Protein AF-A0A7W7AM39-F1 (afdb_monomer_lite)

Radius of gyration: 18.97 Å; chains: 1; bounding box: 44×30×72 Å

pLDDT: mean 85.69, std 13.54, range [41.66, 97.38]

Organism: NCBI:txid237611

Structure (mmCIF, N/CA/C/O backbone):
data_AF-A0A7W7AM39-F1
#
_entry.id   AF-A0A7W7AM39-F1
#
loop_
_atom_site.group_PDB
_atom_site.id
_atom_site.type_symbol
_atom_site.label_atom_id
_atom_site.label_alt_id
_atom_site.label_comp_id
_atom_site.label_asym_id
_atom_site.label_entity_id
_atom_site.label_seq_id
_atom_site.pdbx_PDB_ins_code
_atom_site.Cartn_x
_atom_site.Cartn_y
_atom_site.Cartn_z
_atom_site.occupancy
_atom_site.B_iso_or_equiv
_atom_site.auth_seq_id
_atom_site.auth_comp_id
_atom_site.auth_asym_id
_atom_site.auth_atom_id
_atom_site.pdbx_PDB_model_num
ATOM 1 N N . MET A 1 1 ? 5.915 -13.722 -44.305 1.00 41.66 1 MET A N 1
ATOM 2 C CA . MET A 1 1 ? 5.396 -12.509 -43.639 1.00 41.66 1 MET A CA 1
ATOM 3 C C . MET A 1 1 ? 5.466 -12.773 -42.142 1.00 41.66 1 MET A C 1
ATOM 5 O O . MET A 1 1 ? 4.674 -13.546 -41.633 1.00 41.66 1 MET A O 1
ATOM 9 N N . THR A 1 2 ? 6.659 -12.609 -41.568 1.00 49.22 2 THR A N 1
ATOM 10 C CA . THR A 1 2 ? 7.088 -11.441 -40.765 1.00 49.22 2 THR A CA 1
ATOM 11 C C . THR A 1 2 ? 6.312 -11.336 -39.456 1.00 49.22 2 THR A C 1
ATOM 13 O O . THR A 1 2 ? 5.157 -10.928 -39.446 1.00 49.22 2 THR A O 1
ATOM 16 N N . HIS A 1 3 ? 6.996 -11.724 -38.375 1.00 49.91 3 HIS A N 1
ATOM 17 C CA . HIS A 1 3 ? 6.634 -11.561 -36.967 1.00 49.91 3 HIS A CA 1
ATOM 18 C C . HIS A 1 3 ? 6.157 -10.127 -36.669 1.00 49.91 3 HIS A C 1
ATOM 20 O O . HIS A 1 3 ? 6.935 -9.276 -36.245 1.00 49.91 3 HIS A O 1
ATOM 26 N N . GLY A 1 4 ? 4.869 -9.849 -36.865 1.00 53.19 4 GLY A N 1
ATOM 27 C CA . GLY A 1 4 ? 4.204 -8.661 -36.328 1.00 53.19 4 GLY A CA 1
ATOM 28 C C . GLY A 1 4 ? 3.957 -8.849 -34.833 1.00 53.19 4 GLY A C 1
ATOM 29 O O . GLY A 1 4 ? 2.820 -9.016 -34.415 1.00 53.19 4 GLY A O 1
ATOM 30 N N . SER A 1 5 ? 5.024 -8.930 -34.037 1.00 52.94 5 SER A N 1
ATOM 31 C CA . SER A 1 5 ? 4.945 -9.270 -32.614 1.00 52.94 5 SER A CA 1
ATOM 32 C C . SER A 1 5 ? 5.122 -8.021 -31.755 1.00 52.94 5 SER A C 1
ATOM 34 O O . SER A 1 5 ? 6.189 -7.413 -31.767 1.00 52.94 5 SER A O 1
ATOM 36 N N . ILE A 1 6 ? 4.071 -7.663 -31.008 1.00 54.50 6 ILE A N 1
ATOM 37 C CA . ILE A 1 6 ? 4.020 -6.679 -29.905 1.00 54.50 6 ILE A CA 1
ATOM 38 C C . ILE A 1 6 ? 4.267 -5.211 -30.304 1.00 54.50 6 ILE A C 1
ATOM 40 O O . ILE A 1 6 ? 3.467 -4.349 -29.943 1.00 54.50 6 ILE A O 1
ATOM 44 N N . THR A 1 7 ? 5.283 -4.891 -31.105 1.00 54.19 7 THR A N 1
ATOM 45 C CA . THR A 1 7 ? 5.563 -3.510 -31.543 1.00 54.19 7 THR A CA 1
ATOM 46 C C . THR A 1 7 ? 4.427 -2.909 -32.362 1.00 54.19 7 THR A C 1
ATOM 48 O O . THR A 1 7 ? 4.175 -1.717 -32.253 1.00 54.19 7 THR A O 1
ATOM 51 N N . HIS A 1 8 ? 3.681 -3.719 -33.115 1.00 56.28 8 HIS A N 1
ATOM 52 C CA . HIS A 1 8 ? 2.536 -3.234 -33.890 1.00 56.28 8 HIS A CA 1
ATOM 53 C C . HIS A 1 8 ? 1.285 -2.946 -33.041 1.00 56.28 8 HIS A C 1
ATOM 55 O O . HIS A 1 8 ? 0.463 -2.136 -33.456 1.00 56.28 8 HIS A O 1
ATOM 61 N N . HIS A 1 9 ? 1.147 -3.574 -31.864 1.00 62.22 9 HIS A N 1
ATOM 62 C CA . HIS A 1 9 ? -0.001 -3.382 -30.966 1.00 62.22 9 HIS A CA 1
ATOM 63 C C . HIS A 1 9 ? 0.172 -2.161 -30.053 1.00 62.22 9 HIS A C 1
ATOM 65 O O . HIS A 1 9 ? -0.803 -1.494 -29.724 1.00 62.22 9 HIS A O 1
ATOM 71 N N . PHE A 1 10 ? 1.418 -1.856 -29.675 1.00 63.81 10 PHE A N 1
ATOM 72 C CA . PHE A 1 10 ? 1.750 -0.703 -28.833 1.00 63.81 10 PHE A CA 1
ATOM 73 C C . PHE A 1 10 ? 2.353 0.464 -29.626 1.00 63.81 10 PHE A C 1
ATOM 75 O O . PHE A 1 10 ? 2.459 1.571 -29.110 1.00 63.81 10 PHE A O 1
ATOM 82 N N . GLY A 1 11 ? 2.760 0.267 -30.880 1.00 72.44 11 GLY A N 1
ATOM 83 C CA . GLY A 1 11 ? 3.411 1.275 -31.723 1.00 72.44 11 GLY A CA 1
ATOM 84 C C . GLY A 1 11 ? 4.860 1.590 -31.319 1.00 72.44 11 GLY A C 1
ATOM 85 O O . GLY A 1 11 ? 5.713 1.724 -32.191 1.00 72.44 11 GLY A O 1
ATOM 86 N N . THR A 1 12 ? 5.169 1.677 -30.016 1.00 80.56 12 THR A N 1
ATOM 87 C CA . THR A 1 12 ? 6.512 1.958 -29.468 1.00 80.56 12 THR A CA 1
ATOM 88 C C . THR A 1 12 ? 6.756 1.254 -28.121 1.00 80.56 12 THR A C 1
ATOM 90 O O . THR A 1 12 ? 5.814 0.885 -27.419 1.00 80.56 12 THR A O 1
ATOM 93 N N . ALA A 1 13 ? 8.026 1.111 -27.716 1.00 81.62 13 ALA A N 1
ATOM 94 C CA . ALA A 1 13 ? 8.398 0.607 -26.385 1.00 81.62 13 ALA A CA 1
ATOM 95 C C . ALA A 1 13 ? 7.917 1.525 -25.242 1.00 81.62 13 ALA A C 1
ATOM 97 O O . ALA A 1 13 ? 7.554 1.039 -24.174 1.00 81.62 13 ALA A O 1
ATOM 98 N N . ALA A 1 14 ? 7.854 2.838 -25.485 1.00 78.31 14 ALA A N 1
ATOM 99 C CA . ALA A 1 14 ? 7.352 3.813 -24.519 1.00 78.31 14 ALA A CA 1
ATOM 100 C C . ALA A 1 14 ? 5.857 3.608 -24.223 1.00 78.31 14 ALA A C 1
ATOM 102 O O . ALA A 1 14 ? 5.440 3.658 -23.070 1.00 78.31 14 ALA A O 1
ATOM 103 N N . ASN A 1 15 ? 5.061 3.303 -25.249 1.00 80.62 15 ASN A N 1
ATOM 104 C CA . ASN A 1 15 ? 3.635 3.022 -25.086 1.00 80.62 15 ASN A CA 1
ATOM 105 C C . ASN A 1 15 ? 3.389 1.708 -24.334 1.00 80.62 15 ASN A C 1
ATOM 107 O O . ASN A 1 15 ? 2.473 1.632 -23.520 1.00 80.62 15 ASN A O 1
ATOM 111 N N . LEU A 1 16 ? 4.222 0.687 -24.565 1.00 82.56 16 LEU A N 1
ATOM 112 C CA . LEU A 1 16 ? 4.176 -0.546 -23.779 1.00 82.56 16 LEU A CA 1
ATOM 113 C C . LEU A 1 16 ? 4.504 -0.269 -22.305 1.00 82.56 16 LEU A C 1
ATOM 115 O O . LEU A 1 16 ? 3.781 -0.720 -21.424 1.00 82.56 16 LEU A O 1
ATOM 119 N N . GLN A 1 17 ? 5.561 0.501 -22.033 1.00 82.06 17 GLN A N 1
ATOM 120 C CA . GLN A 1 17 ? 5.940 0.873 -20.670 1.00 82.06 17 GLN A CA 1
ATOM 121 C C . GLN A 1 17 ? 4.831 1.664 -19.961 1.00 82.06 17 GLN A C 1
ATOM 123 O O . GLN A 1 17 ? 4.566 1.407 -18.789 1.00 82.06 17 GLN A O 1
ATOM 128 N N . ALA A 1 18 ? 4.169 2.587 -20.663 1.00 84.38 18 ALA A N 1
ATOM 129 C CA . ALA A 1 18 ? 3.029 3.328 -20.131 1.00 84.38 18 ALA A CA 1
ATOM 130 C C . ALA A 1 18 ? 1.857 2.394 -19.791 1.00 84.38 18 ALA A C 1
ATOM 132 O O . ALA A 1 18 ? 1.360 2.434 -18.672 1.00 84.38 18 ALA A O 1
ATOM 133 N N . ALA A 1 19 ? 1.487 1.488 -20.700 1.00 85.69 19 ALA A N 1
ATOM 134 C CA . ALA A 1 19 ? 0.401 0.537 -20.467 1.00 85.69 19 ALA A CA 1
ATOM 135 C C . ALA A 1 19 ? 0.687 -0.414 -19.290 1.00 85.69 19 ALA A C 1
ATOM 137 O O . ALA A 1 19 ? -0.199 -0.691 -18.485 1.00 85.69 19 ALA A O 1
ATOM 138 N N . VAL A 1 20 ? 1.928 -0.897 -19.161 1.00 84.88 20 VAL A N 1
ATOM 139 C CA . VAL A 1 20 ? 2.343 -1.724 -18.016 1.00 84.88 20 VAL A CA 1
ATOM 140 C C . VAL A 1 20 ? 2.283 -0.921 -16.716 1.00 84.88 20 VAL A C 1
ATOM 142 O O . VAL A 1 20 ? 1.793 -1.434 -15.711 1.00 84.88 20 VAL A O 1
ATOM 145 N N . ALA A 1 21 ? 2.743 0.333 -16.731 1.00 86.69 21 ALA A N 1
ATOM 146 C CA . ALA A 1 21 ? 2.669 1.197 -15.561 1.00 86.69 21 ALA A CA 1
ATOM 147 C C . ALA A 1 21 ? 1.226 1.453 -15.130 1.00 86.69 21 ALA A C 1
ATOM 149 O O . ALA A 1 21 ? 0.923 1.291 -13.950 1.00 86.69 21 ALA A O 1
ATOM 150 N N . ASP A 1 22 ? 0.339 1.758 -16.075 1.00 88.50 22 ASP A N 1
ATOM 151 C CA . ASP A 1 22 ? -1.081 1.966 -15.800 1.00 88.50 22 ASP A CA 1
ATOM 152 C C . ASP A 1 22 ? -1.713 0.728 -15.158 1.00 88.50 22 ASP A C 1
ATOM 154 O O . ASP A 1 22 ? -2.363 0.845 -14.124 1.00 88.50 22 ASP A O 1
ATOM 158 N N . VAL A 1 23 ? -1.476 -0.471 -15.702 1.00 88.19 23 VAL A N 1
ATOM 159 C CA . VAL A 1 23 ? -2.035 -1.716 -15.147 1.00 88.19 23 VAL A CA 1
ATOM 160 C C . VAL A 1 23 ? -1.565 -1.965 -13.712 1.00 88.19 23 VAL A C 1
ATOM 162 O O . VAL A 1 23 ? -2.381 -2.304 -12.856 1.00 88.19 23 VAL A O 1
ATOM 165 N N . LEU A 1 24 ? -0.273 -1.792 -13.425 1.00 86.69 24 LEU A N 1
ATOM 166 C CA . LEU A 1 24 ? 0.267 -2.027 -12.082 1.00 86.69 24 LEU A CA 1
ATOM 167 C C . LEU A 1 24 ? -0.194 -0.959 -11.079 1.00 86.69 24 LEU A C 1
ATOM 169 O O . LEU A 1 24 ? -0.501 -1.281 -9.932 1.00 86.69 24 LEU A O 1
ATOM 173 N N . ILE A 1 25 ? -0.303 0.298 -11.516 1.00 88.50 25 ILE A N 1
ATOM 174 C CA . ILE A 1 25 ? -0.863 1.396 -10.718 1.00 88.50 25 ILE A CA 1
ATOM 175 C C . ILE A 1 25 ? -2.338 1.131 -10.394 1.00 88.50 25 ILE A C 1
ATOM 177 O O . ILE A 1 25 ? -2.748 1.310 -9.248 1.00 88.50 25 ILE A O 1
ATOM 181 N N . GLU A 1 26 ? -3.132 0.672 -11.363 1.00 90.75 26 GLU A N 1
ATOM 182 C CA . GLU A 1 26 ? -4.536 0.323 -11.131 1.00 90.75 26 GLU A CA 1
ATOM 183 C C . GLU A 1 26 ? -4.688 -0.836 -10.147 1.00 90.75 26 GLU A C 1
ATOM 185 O O . GLU A 1 26 ? -5.529 -0.763 -9.253 1.00 90.75 26 GLU A O 1
ATOM 190 N N . GLN A 1 27 ? -3.856 -1.876 -10.252 1.00 89.44 27 GLN A N 1
ATOM 191 C CA . GLN A 1 27 ? -3.867 -2.987 -9.295 1.00 89.44 27 GLN A CA 1
ATOM 192 C C . GLN A 1 27 ? -3.545 -2.513 -7.873 1.00 89.44 27 GLN A C 1
ATOM 194 O O . GLN A 1 27 ? -4.252 -2.878 -6.932 1.00 89.44 27 GLN A O 1
ATOM 199 N N . LEU A 1 28 ? -2.542 -1.641 -7.722 1.00 91.38 28 LEU A N 1
ATOM 200 C CA . LEU A 1 28 ? -2.213 -1.029 -6.436 1.00 91.38 28 LEU A CA 1
ATOM 201 C C . LEU A 1 28 ? -3.400 -0.250 -5.858 1.00 91.38 28 LEU A C 1
ATOM 203 O O . LEU A 1 28 ? -3.800 -0.474 -4.716 1.00 91.38 28 LEU A O 1
ATOM 207 N N . LEU A 1 29 ? -3.975 0.661 -6.647 1.00 92.94 29 LEU A N 1
ATOM 208 C CA . LEU A 1 29 ? -5.088 1.504 -6.211 1.00 92.94 29 LEU A CA 1
ATOM 209 C C . LEU A 1 29 ? -6.328 0.674 -5.865 1.00 92.94 29 LEU A C 1
ATOM 211 O O . LEU A 1 29 ? -7.000 0.973 -4.879 1.00 92.94 29 LEU A O 1
ATOM 215 N N . ALA A 1 30 ? -6.613 -0.378 -6.634 1.00 92.81 30 ALA A N 1
ATOM 216 C CA . ALA A 1 30 ? -7.708 -1.301 -6.364 1.00 92.81 30 ALA A CA 1
ATOM 217 C C . ALA A 1 30 ? -7.499 -2.067 -5.049 1.00 92.81 30 ALA A C 1
ATOM 219 O O . ALA A 1 30 ? -8.428 -2.150 -4.245 1.00 92.81 30 ALA A O 1
ATOM 220 N N . GLY A 1 31 ? -6.283 -2.562 -4.797 1.00 93.19 31 GLY A N 1
ATOM 221 C CA . GLY A 1 31 ? -5.932 -3.236 -3.547 1.00 93.19 31 GLY A CA 1
ATOM 222 C C . GLY A 1 31 ? -6.100 -2.324 -2.332 1.00 93.19 31 GLY A C 1
ATOM 223 O O . GLY A 1 31 ? -6.819 -2.661 -1.391 1.00 93.19 31 GLY A O 1
ATOM 224 N N . VAL A 1 32 ? -5.533 -1.114 -2.390 1.00 94.38 32 VAL A N 1
ATOM 225 C CA . VAL A 1 32 ? -5.667 -0.116 -1.315 1.00 94.38 32 VAL A CA 1
ATOM 226 C C . VAL A 1 32 ? -7.132 0.275 -1.104 1.00 94.38 32 VAL A C 1
ATOM 228 O O . VAL A 1 32 ? -7.581 0.338 0.040 1.00 94.38 32 VAL A O 1
ATOM 231 N N . ARG A 1 33 ? -7.903 0.485 -2.183 1.00 94.62 33 ARG A N 1
ATOM 232 C CA . ARG A 1 33 ? -9.343 0.783 -2.102 1.00 94.62 33 ARG A CA 1
ATOM 233 C C . ARG A 1 33 ? -10.106 -0.329 -1.394 1.00 94.62 33 ARG A C 1
ATOM 235 O O . ARG A 1 33 ? -10.878 -0.047 -0.483 1.00 94.62 33 ARG A O 1
ATOM 242 N N . SER A 1 34 ? -9.883 -1.571 -1.817 1.00 93.06 34 SER A N 1
ATOM 243 C CA . SER A 1 34 ? -10.557 -2.745 -1.267 1.00 93.06 34 SER A CA 1
ATOM 244 C C . SER A 1 34 ? -10.240 -2.918 0.215 1.00 93.06 34 SER A C 1
ATOM 246 O O . SER A 1 34 ? -11.154 -3.082 1.018 1.00 93.06 34 SER A O 1
ATOM 248 N N . GLY A 1 35 ? -8.963 -2.836 0.595 1.00 94.06 35 GLY A N 1
ATOM 249 C CA . GLY A 1 35 ? -8.544 -2.964 1.989 1.00 94.06 35 GLY A CA 1
ATOM 250 C C . GLY A 1 35 ? -9.101 -1.845 2.869 1.00 94.06 35 GLY A C 1
ATOM 251 O O . GLY A 1 35 ? -9.717 -2.113 3.898 1.00 94.06 35 GLY A O 1
ATOM 252 N N . ALA A 1 36 ? -8.926 -0.582 2.470 1.00 93.38 36 ALA A N 1
ATOM 253 C CA . ALA A 1 36 ? -9.390 0.551 3.269 1.00 93.38 36 ALA A CA 1
ATOM 254 C C . ALA A 1 36 ? -10.927 0.613 3.361 1.00 93.38 36 ALA A C 1
ATOM 256 O O . ALA A 1 36 ? -11.455 0.946 4.422 1.00 93.38 36 ALA A O 1
ATOM 257 N N . GLY A 1 37 ? -11.647 0.231 2.300 1.00 92.38 37 GLY A N 1
ATOM 258 C CA . GLY A 1 37 ? -13.102 0.052 2.331 1.00 92.38 37 GLY A CA 1
ATOM 259 C C . GLY A 1 37 ? -13.531 -1.077 3.273 1.00 92.38 37 GLY A C 1
ATOM 260 O O . GLY A 1 37 ? -14.368 -0.876 4.146 1.00 92.38 37 GLY A O 1
ATOM 261 N N . ALA A 1 38 ? -12.888 -2.244 3.202 1.00 92.25 38 ALA A N 1
ATOM 262 C CA . ALA A 1 38 ? -13.163 -3.348 4.123 1.00 92.25 38 ALA A CA 1
ATOM 263 C C . ALA A 1 38 ? -12.893 -2.970 5.594 1.00 92.25 38 ALA A C 1
ATOM 265 O O . ALA A 1 38 ? -13.671 -3.329 6.483 1.00 92.25 38 ALA A O 1
ATOM 266 N N . LEU A 1 39 ? -11.828 -2.206 5.868 1.00 92.38 39 LEU A N 1
ATOM 267 C CA . LEU A 1 39 ? -11.567 -1.686 7.211 1.00 92.38 39 LEU A CA 1
ATOM 268 C C . LEU A 1 39 ? -12.653 -0.678 7.626 1.00 92.38 39 LEU A C 1
ATOM 270 O O . LEU A 1 39 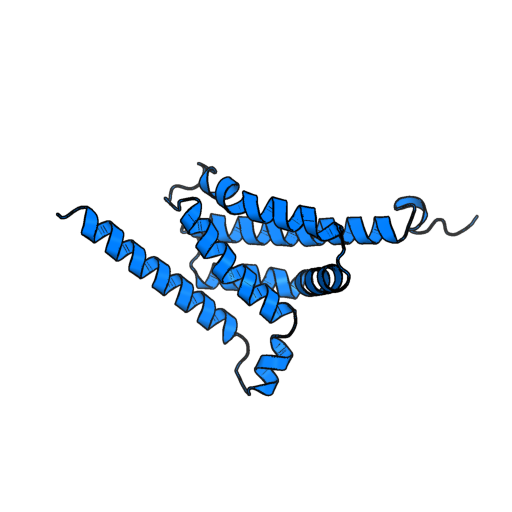? -13.142 -0.745 8.754 1.00 92.38 39 LEU A O 1
ATOM 274 N N . LYS A 1 40 ? -13.076 0.220 6.717 1.00 89.88 40 LYS A N 1
ATOM 275 C CA . LYS A 1 40 ? -14.194 1.162 6.935 1.00 89.88 40 LYS A CA 1
ATOM 276 C C . LYS A 1 40 ? -15.472 0.427 7.307 1.00 89.88 40 LYS A C 1
ATOM 278 O O . LYS A 1 40 ? -16.128 0.819 8.267 1.00 89.88 40 LYS A O 1
ATOM 283 N N . ALA A 1 41 ? -15.791 -0.648 6.595 1.00 89.25 41 ALA A N 1
ATOM 284 C CA . ALA A 1 41 ? -16.951 -1.494 6.842 1.00 89.25 41 ALA A CA 1
ATOM 285 C C . ALA A 1 41 ? -16.846 -2.329 8.133 1.00 89.25 41 ALA A C 1
ATOM 287 O O . ALA A 1 41 ? -17.834 -2.931 8.549 1.00 89.25 41 ALA A O 1
ATOM 288 N N . GLY A 1 42 ? -15.667 -2.386 8.764 1.00 89.25 42 GLY A N 1
ATOM 289 C CA . GLY A 1 42 ? -15.408 -3.224 9.934 1.00 89.25 42 GLY A CA 1
ATOM 290 C C . GLY A 1 42 ? -15.357 -4.722 9.620 1.00 89.25 42 GLY A C 1
ATOM 291 O O . GLY A 1 42 ? -15.501 -5.533 10.531 1.00 89.25 42 GLY A O 1
ATOM 292 N N . THR A 1 43 ? -15.179 -5.103 8.350 1.00 91.62 43 THR A N 1
ATOM 293 C CA . THR A 1 43 ? -15.111 -6.511 7.922 1.00 91.62 43 THR A CA 1
ATOM 294 C C . THR A 1 43 ? -13.716 -7.112 8.064 1.00 91.62 43 THR A C 1
ATOM 296 O O . THR A 1 43 ? -13.578 -8.332 8.064 1.00 91.62 43 THR A O 1
ATOM 299 N N . ILE A 1 44 ? -12.689 -6.267 8.173 1.00 93.81 44 ILE A N 1
ATOM 300 C CA . ILE A 1 44 ? -11.308 -6.659 8.467 1.00 93.81 44 ILE A CA 1
ATOM 301 C C . ILE A 1 44 ? -10.747 -5.788 9.595 1.00 93.81 44 ILE A C 1
ATOM 303 O O . ILE A 1 44 ? -11.299 -4.727 9.896 1.00 93.81 44 ILE A O 1
ATOM 307 N N . ASP A 1 45 ? -9.652 -6.232 10.205 1.00 94.12 45 ASP A N 1
ATOM 308 C CA . ASP A 1 45 ? -8.892 -5.466 11.190 1.00 94.12 45 ASP A CA 1
ATOM 309 C C . ASP A 1 45 ? -7.667 -4.770 10.563 1.00 94.12 45 ASP A C 1
ATOM 311 O O . ASP A 1 45 ? -7.406 -4.850 9.358 1.00 94.12 45 ASP A O 1
ATOM 315 N N . GLU A 1 46 ? -6.920 -4.029 11.382 1.00 94.81 46 GLU A N 1
ATOM 316 C CA . GLU A 1 46 ? -5.745 -3.275 10.944 1.00 94.81 46 GLU A CA 1
ATOM 317 C C . GLU A 1 46 ? -4.614 -4.187 10.456 1.00 94.81 46 GLU A C 1
ATOM 319 O O . GLU A 1 46 ? -3.877 -3.806 9.548 1.00 94.81 46 GLU A O 1
ATOM 324 N N . ALA A 1 47 ? -4.468 -5.380 11.040 1.00 96.12 47 ALA A N 1
ATOM 325 C CA . ALA A 1 47 ? -3.454 -6.343 10.622 1.00 96.12 47 ALA A CA 1
ATOM 326 C C . ALA A 1 47 ? -3.754 -6.868 9.214 1.00 96.12 47 ALA A C 1
ATOM 328 O O . ALA A 1 47 ? -2.886 -6.808 8.346 1.00 96.12 47 ALA A O 1
ATOM 329 N N . ALA A 1 48 ? -5.002 -7.262 8.961 1.00 96.62 48 ALA A N 1
ATOM 330 C CA . ALA A 1 48 ? -5.453 -7.711 7.652 1.00 96.62 48 ALA A CA 1
ATOM 331 C C . ALA A 1 48 ? -5.363 -6.610 6.581 1.00 96.62 48 ALA A C 1
ATOM 333 O O . ALA A 1 48 ? -5.012 -6.905 5.439 1.00 96.62 48 ALA A O 1
ATOM 334 N N . LEU A 1 49 ? -5.625 -5.339 6.927 1.00 96.50 49 LEU A N 1
ATOM 335 C CA . LEU A 1 49 ? -5.383 -4.221 6.003 1.00 96.50 49 LEU A CA 1
ATOM 336 C C . LEU A 1 49 ? -3.901 -4.135 5.615 1.00 96.50 49 LEU A C 1
ATOM 338 O O . LEU A 1 49 ? -3.577 -3.965 4.438 1.00 96.50 49 LEU A O 1
ATOM 342 N N . VAL A 1 50 ? -3.008 -4.205 6.605 1.00 97.38 50 VAL A N 1
ATOM 343 C CA . VAL A 1 50 ? -1.564 -4.110 6.375 1.00 97.38 50 VAL A CA 1
ATOM 344 C C . VAL A 1 50 ? -1.080 -5.262 5.512 1.00 97.38 50 VAL A C 1
ATOM 346 O O . VAL A 1 50 ? -0.364 -5.009 4.548 1.00 97.38 50 VAL A O 1
ATOM 349 N N . ASP A 1 51 ? -1.491 -6.492 5.811 1.00 96.50 51 ASP A N 1
ATOM 350 C CA . ASP A 1 51 ? -1.108 -7.652 5.010 1.00 96.50 51 ASP A CA 1
ATOM 351 C C . ASP A 1 51 ? -1.576 -7.510 3.563 1.00 96.50 51 ASP A C 1
ATOM 353 O O . ASP A 1 51 ? -0.746 -7.587 2.663 1.00 96.50 51 ASP A O 1
ATOM 357 N N . LEU A 1 52 ? -2.844 -7.150 3.335 1.00 96.12 52 LEU A N 1
ATOM 358 C CA . LEU A 1 52 ? -3.385 -6.964 1.986 1.00 96.12 52 LEU A CA 1
ATOM 359 C C . LEU A 1 52 ? -2.582 -5.936 1.180 1.00 96.12 52 LEU A C 1
ATOM 361 O O . LEU A 1 52 ? -2.227 -6.183 0.030 1.00 96.12 52 LEU A O 1
ATOM 365 N N . VAL A 1 53 ? -2.283 -4.772 1.763 1.00 96.06 53 VAL A N 1
ATOM 366 C CA . VAL A 1 53 ? -1.534 -3.730 1.046 1.00 96.06 53 VAL A CA 1
ATOM 367 C C . VAL A 1 53 ? -0.083 -4.153 0.813 1.00 96.06 53 VAL A C 1
ATOM 369 O O . VAL A 1 53 ? 0.441 -3.911 -0.272 1.00 96.06 53 VAL A O 1
ATOM 372 N N . PHE A 1 54 ? 0.575 -4.786 1.787 1.00 96.06 54 PHE A N 1
ATOM 373 C CA . PHE A 1 54 ? 1.945 -5.272 1.606 1.00 96.06 54 PHE A CA 1
ATOM 374 C C . PHE A 1 54 ? 2.023 -6.376 0.546 1.00 96.06 54 PHE A C 1
ATOM 376 O O . PHE A 1 54 ? 2.906 -6.314 -0.307 1.00 96.06 54 PHE A O 1
ATOM 383 N N . ASP A 1 55 ? 1.080 -7.317 0.542 1.00 94.69 55 ASP A N 1
ATOM 384 C CA . ASP A 1 55 ? 1.003 -8.390 -0.452 1.00 94.69 55 ASP A CA 1
ATOM 385 C C . ASP A 1 55 ? 0.821 -7.813 -1.859 1.00 94.69 55 ASP A C 1
ATOM 387 O O . ASP A 1 55 ? 1.534 -8.199 -2.780 1.00 94.69 55 ASP A O 1
ATOM 391 N N . VAL A 1 56 ? -0.020 -6.785 -2.029 1.00 94.38 56 VAL A N 1
ATOM 392 C CA . VAL A 1 56 ? -0.150 -6.078 -3.315 1.00 94.38 56 VAL A CA 1
ATOM 393 C C . VAL A 1 56 ? 1.196 -5.517 -3.787 1.00 94.38 56 VAL A C 1
ATOM 395 O O . VAL A 1 56 ? 1.528 -5.627 -4.968 1.00 94.38 56 VAL A O 1
ATOM 398 N N . PHE A 1 57 ? 2.001 -4.934 -2.898 1.00 94.19 57 PHE A N 1
ATOM 399 C CA . PHE A 1 57 ? 3.326 -4.426 -3.263 1.00 94.19 57 PHE A CA 1
ATOM 400 C C . PHE A 1 57 ? 4.319 -5.545 -3.605 1.00 94.19 57 PHE A C 1
ATOM 402 O O . PHE A 1 57 ? 5.108 -5.385 -4.543 1.00 94.19 57 PHE A O 1
ATOM 409 N N . GLU A 1 58 ? 4.285 -6.651 -2.864 1.00 91.38 58 GLU A N 1
ATOM 410 C CA . GLU A 1 58 ? 5.184 -7.795 -3.038 1.00 91.38 58 GLU A CA 1
ATOM 411 C C . GLU A 1 58 ? 4.859 -8.599 -4.308 1.00 91.38 58 GLU A C 1
ATOM 413 O O . GLU A 1 58 ? 5.761 -8.902 -5.089 1.00 91.38 58 GLU A O 1
ATOM 418 N N . GLU A 1 59 ? 3.583 -8.887 -4.564 1.00 90.81 59 GLU A N 1
ATOM 419 C CA . GLU A 1 59 ? 3.133 -9.728 -5.679 1.00 90.81 59 GLU A CA 1
ATOM 420 C C . GLU A 1 59 ? 3.194 -9.009 -7.031 1.00 90.81 59 GLU A C 1
ATOM 422 O O . GLU A 1 59 ? 3.557 -9.604 -8.048 1.00 90.81 59 GLU A O 1
ATOM 427 N N . THR A 1 60 ? 2.850 -7.719 -7.067 1.00 88.44 60 THR A N 1
ATOM 428 C CA . THR A 1 60 ? 2.782 -6.964 -8.333 1.00 88.44 60 THR A CA 1
ATOM 429 C C . THR A 1 60 ? 4.131 -6.385 -8.760 1.00 88.44 60 THR A C 1
ATOM 431 O O . THR A 1 60 ? 4.318 -6.021 -9.922 1.00 88.44 60 THR A O 1
ATOM 434 N N . GLY A 1 61 ? 5.073 -6.225 -7.822 1.00 87.94 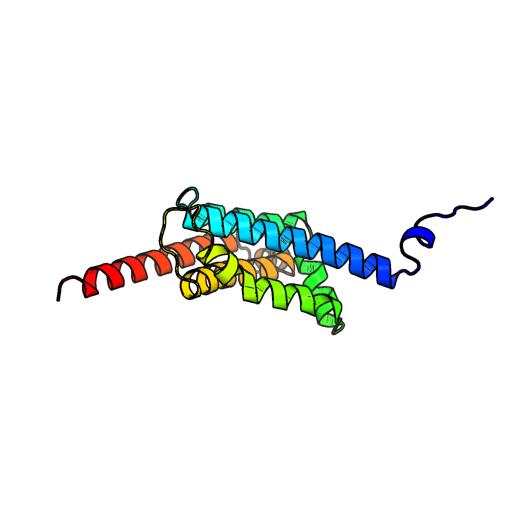61 GLY A N 1
ATOM 435 C CA . GLY A 1 61 ? 6.324 -5.500 -8.050 1.00 87.94 61 GLY A CA 1
ATOM 436 C C . GLY A 1 61 ? 6.135 -4.001 -8.335 1.00 87.94 61 GLY A C 1
ATOM 437 O O . GLY A 1 61 ? 7.094 -3.327 -8.732 1.00 87.94 61 GLY A O 1
ATOM 438 N N . VAL A 1 62 ? 4.927 -3.455 -8.123 1.00 90.88 62 VAL A N 1
ATOM 439 C CA . VAL A 1 62 ? 4.576 -2.057 -8.426 1.00 90.88 62 VAL A CA 1
ATOM 440 C C . VAL A 1 62 ? 5.481 -1.062 -7.704 1.00 90.88 62 VAL A C 1
ATOM 442 O O . VAL A 1 62 ? 5.839 -0.035 -8.272 1.00 90.88 62 VAL A O 1
ATOM 445 N N . GLY A 1 63 ? 5.931 -1.378 -6.489 1.00 92.62 63 GLY A N 1
ATOM 446 C CA . GLY A 1 63 ? 6.815 -0.500 -5.728 1.00 92.62 63 GLY A CA 1
ATOM 447 C C . GLY A 1 63 ? 8.168 -0.277 -6.402 1.00 92.62 63 GLY A C 1
ATOM 448 O O . GLY A 1 63 ? 8.620 0.862 -6.516 1.00 92.62 63 GLY A O 1
ATOM 449 N N . ARG A 1 64 ? 8.771 -1.334 -6.964 1.00 92.38 64 ARG A N 1
ATOM 450 C CA . ARG A 1 64 ? 10.024 -1.234 -7.735 1.00 92.38 64 ARG A CA 1
ATOM 451 C C . ARG A 1 64 ? 9.833 -0.431 -9.015 1.00 92.38 64 ARG A C 1
ATOM 453 O O . ARG A 1 64 ? 10.703 0.366 -9.363 1.00 92.38 64 ARG A O 1
ATOM 460 N N . LEU A 1 65 ? 8.692 -0.595 -9.687 1.00 91.25 65 LEU A N 1
ATOM 461 C CA . LEU A 1 65 ? 8.347 0.230 -10.841 1.00 91.25 65 LEU A CA 1
ATOM 462 C C . LEU A 1 65 ? 8.194 1.705 -10.449 1.00 91.25 65 LEU A C 1
ATOM 464 O O . LEU A 1 65 ? 8.747 2.565 -11.129 1.00 91.25 65 LEU A O 1
ATOM 468 N N . ILE A 1 66 ? 7.486 2.004 -9.356 1.00 92.25 66 ILE A N 1
ATOM 469 C CA . ILE A 1 66 ? 7.327 3.372 -8.848 1.00 92.25 66 ILE A CA 1
ATOM 470 C C . ILE A 1 66 ? 8.697 3.985 -8.557 1.00 92.25 66 ILE A C 1
ATOM 472 O O . ILE A 1 66 ? 8.987 5.079 -9.038 1.00 92.25 66 ILE A O 1
ATOM 476 N N . GLY A 1 67 ? 9.563 3.262 -7.839 1.00 92.62 67 GLY A N 1
ATOM 477 C CA . GLY A 1 67 ? 10.924 3.706 -7.542 1.00 92.62 67 GLY A CA 1
ATOM 478 C C . GLY A 1 67 ? 11.748 3.967 -8.805 1.00 92.62 67 GLY A C 1
ATOM 479 O O . GLY A 1 67 ? 12.392 5.009 -8.917 1.00 92.62 67 GLY A O 1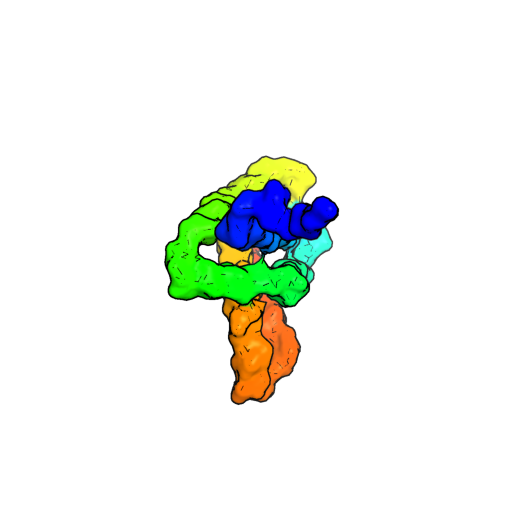
ATOM 480 N N . PHE A 1 68 ? 11.677 3.070 -9.792 1.00 91.25 68 PHE A N 1
ATOM 481 C CA . PHE A 1 68 ? 12.342 3.245 -11.083 1.00 91.25 68 PHE A CA 1
ATOM 482 C C . PHE A 1 68 ? 11.830 4.486 -11.823 1.00 91.25 68 PHE A C 1
ATOM 484 O O . PHE A 1 68 ? 12.614 5.356 -12.192 1.00 91.25 68 PHE A O 1
ATOM 491 N N . LEU A 1 69 ? 10.514 4.616 -12.007 1.00 90.62 69 LEU A N 1
ATOM 492 C CA . LEU A 1 69 ? 9.921 5.760 -12.699 1.00 90.62 69 LEU A CA 1
ATOM 493 C C . LEU A 1 69 ? 10.237 7.084 -11.987 1.00 90.62 69 LEU A C 1
ATOM 495 O O . LEU A 1 69 ? 10.479 8.088 -12.659 1.00 90.62 69 LEU A O 1
ATOM 499 N N . ALA A 1 70 ? 10.283 7.080 -10.652 1.00 91.69 70 ALA A N 1
ATOM 500 C CA . ALA A 1 70 ? 10.639 8.243 -9.847 1.00 91.69 70 ALA A CA 1
ATOM 501 C C . ALA A 1 70 ? 12.111 8.636 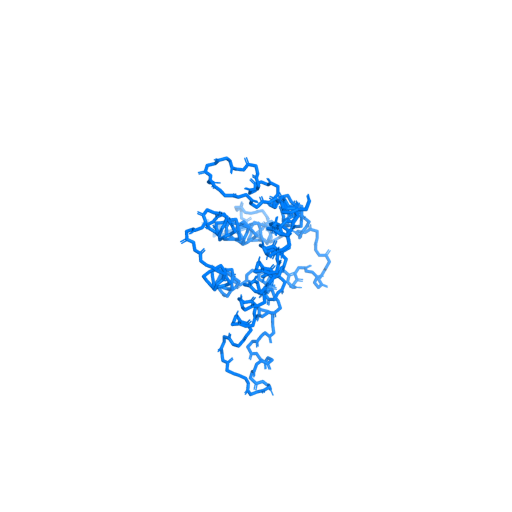-10.033 1.00 91.69 70 ALA A C 1
ATOM 503 O O . ALA A 1 70 ? 12.399 9.813 -10.240 1.00 91.69 70 ALA A O 1
ATOM 504 N N . ALA A 1 71 ? 13.031 7.664 -10.038 1.00 94.00 71 ALA A N 1
ATOM 505 C CA . ALA A 1 71 ? 14.462 7.906 -10.231 1.00 94.00 71 ALA A CA 1
ATOM 506 C C . ALA A 1 71 ? 14.783 8.583 -11.576 1.00 94.00 71 ALA A C 1
ATOM 508 O O . ALA A 1 71 ? 15.731 9.360 -11.666 1.00 94.00 71 ALA A O 1
ATOM 509 N N . PHE A 1 72 ? 13.971 8.329 -12.606 1.00 90.19 72 PHE A N 1
ATOM 510 C CA . PHE A 1 72 ? 14.105 8.943 -13.931 1.00 90.19 72 PHE A CA 1
ATOM 511 C C . PHE A 1 72 ? 13.212 10.175 -14.147 1.00 90.19 72 PHE A C 1
ATOM 513 O O . PHE A 1 72 ? 13.174 10.709 -15.254 1.00 90.19 72 PHE A O 1
ATOM 520 N N . GLY A 1 73 ? 12.476 10.629 -13.126 1.00 88.38 73 GLY A N 1
ATOM 521 C CA . GLY A 1 73 ? 11.568 11.775 -13.246 1.00 88.38 73 GLY A CA 1
ATOM 522 C C . GLY A 1 73 ? 10.457 11.566 -14.283 1.00 88.38 73 GLY A C 1
ATOM 523 O O . GLY A 1 73 ? 10.048 12.513 -14.955 1.00 88.38 73 GLY A O 1
ATOM 524 N N . SER A 1 74 ? 9.992 10.325 -14.458 1.00 88.31 74 SER A N 1
ATOM 525 C CA . SER A 1 74 ? 9.032 9.978 -15.505 1.00 88.31 74 SER A CA 1
ATOM 526 C C . SER A 1 74 ? 7.661 10.627 -15.264 1.00 88.31 74 SER A C 1
ATOM 528 O O . SER A 1 74 ? 7.100 10.495 -14.170 1.00 88.31 74 SER A O 1
ATOM 530 N N . PRO A 1 75 ? 7.043 11.259 -16.284 1.00 87.62 75 PRO A N 1
ATOM 531 C CA . PRO A 1 75 ? 5.702 11.831 -16.155 1.00 87.62 75 PRO A CA 1
ATOM 532 C C . PRO A 1 75 ? 4.612 10.767 -15.950 1.00 87.62 75 PRO A C 1
ATOM 534 O O . PRO A 1 75 ? 3.501 11.112 -15.550 1.00 87.62 75 PRO A O 1
ATOM 537 N N . LEU A 1 76 ? 4.930 9.487 -16.179 1.00 88.88 76 LEU A N 1
ATOM 538 C CA . LEU A 1 76 ? 4.011 8.356 -16.029 1.00 88.88 76 LEU A CA 1
ATOM 539 C C . LEU A 1 76 ? 3.525 8.145 -14.586 1.00 88.88 76 LEU A C 1
ATOM 541 O O . LEU A 1 76 ? 2.520 7.478 -14.387 1.00 88.88 76 LEU A O 1
ATOM 545 N N . LEU A 1 77 ? 4.189 8.722 -13.577 1.00 89.12 77 LEU A N 1
ATOM 546 C CA . LEU A 1 77 ? 3.730 8.639 -12.183 1.00 89.12 77 LEU A CA 1
ATOM 547 C C . LEU A 1 77 ? 2.625 9.635 -11.830 1.00 89.12 77 LEU A C 1
ATOM 549 O O . LEU A 1 77 ? 1.966 9.480 -10.804 1.00 89.12 77 LEU A O 1
ATOM 553 N N . ARG A 1 78 ? 2.402 10.667 -12.647 1.00 90.25 78 ARG A N 1
ATOM 554 C CA . ARG A 1 78 ? 1.417 11.707 -12.326 1.00 90.25 78 ARG A CA 1
ATOM 555 C C . ARG A 1 78 ? 0.003 11.146 -12.097 1.00 90.25 78 ARG A C 1
ATOM 557 O O . ARG A 1 78 ? -0.584 11.501 -11.074 1.00 90.25 78 ARG A O 1
ATOM 564 N N . PRO A 1 79 ? -0.520 10.232 -12.939 1.00 89.31 79 PRO A N 1
ATOM 565 C CA . PRO A 1 79 ? -1.836 9.638 -12.721 1.00 89.31 79 PRO A CA 1
ATOM 566 C C . PRO A 1 79 ? -1.947 8.860 -11.404 1.00 89.31 79 PRO A C 1
ATOM 568 O O . PRO A 1 79 ? -3.000 8.900 -10.773 1.00 89.31 79 PRO A O 1
ATOM 571 N N . LEU A 1 80 ? -0.875 8.192 -10.957 1.00 90.06 80 LEU A N 1
ATOM 572 C CA . LEU A 1 80 ? -0.855 7.502 -9.663 1.00 90.06 80 LEU A CA 1
ATOM 573 C C . LEU A 1 80 ? -1.114 8.490 -8.524 1.00 90.06 80 LEU A C 1
ATOM 575 O O . LEU A 1 80 ? -2.006 8.261 -7.713 1.00 90.06 80 LEU A O 1
ATOM 579 N N . PHE A 1 81 ? -0.365 9.594 -8.472 1.00 91.62 81 PHE A N 1
ATOM 580 C CA . PHE A 1 81 ? -0.508 10.581 -7.400 1.00 91.62 81 PHE A CA 1
ATOM 581 C C . PHE A 1 81 ? -1.873 11.273 -7.429 1.00 91.62 81 PHE A C 1
ATOM 583 O O . PHE A 1 81 ? -2.485 11.463 -6.382 1.00 91.62 81 PHE A O 1
ATOM 590 N N . GLU A 1 82 ? -2.381 11.603 -8.619 1.00 93.12 82 GLU A N 1
ATOM 591 C CA . GLU A 1 82 ? -3.711 12.199 -8.775 1.00 93.12 82 GLU A CA 1
ATOM 592 C C . GLU A 1 82 ? -4.825 11.268 -8.285 1.00 93.12 82 GLU A C 1
ATOM 594 O O . GLU A 1 82 ? -5.756 11.722 -7.618 1.00 93.12 82 GLU A O 1
ATOM 599 N N . LYS A 1 83 ? -4.734 9.968 -8.587 1.00 93.81 83 LYS A N 1
ATOM 600 C CA . LYS A 1 83 ? -5.712 8.969 -8.139 1.00 93.81 83 LYS A CA 1
ATOM 601 C C . LYS A 1 83 ? -5.581 8.676 -6.647 1.00 93.81 83 LYS A C 1
ATOM 603 O O . LYS A 1 83 ? -6.592 8.651 -5.952 1.00 93.81 83 LYS A O 1
ATOM 608 N N . LEU A 1 84 ? -4.359 8.535 -6.134 1.00 91.88 84 LEU A N 1
ATOM 609 C CA . LEU A 1 84 ? -4.110 8.309 -4.710 1.00 91.88 84 LEU A CA 1
ATOM 610 C C . LEU A 1 84 ? -4.616 9.482 -3.856 1.00 91.88 84 LEU A C 1
ATOM 612 O O . LEU A 1 84 ? -5.210 9.257 -2.809 1.00 91.88 84 LEU A O 1
ATOM 616 N N . ALA A 1 85 ? -4.461 10.724 -4.330 1.00 92.69 85 ALA A N 1
ATOM 617 C CA . ALA A 1 85 ? -4.966 11.915 -3.645 1.00 92.69 85 ALA A CA 1
ATOM 618 C C . ALA A 1 85 ? -6.504 11.980 -3.575 1.00 92.69 85 ALA A C 1
ATOM 620 O O . ALA A 1 85 ? -7.050 12.601 -2.667 1.00 92.69 85 ALA A O 1
ATOM 621 N N . ARG A 1 86 ? -7.211 11.353 -4.524 1.00 94.31 86 ARG A N 1
ATOM 622 C CA . ARG A 1 86 ? -8.685 11.282 -4.545 1.00 94.31 86 ARG A CA 1
ATOM 623 C C . ARG A 1 86 ? -9.226 10.077 -3.783 1.00 94.31 86 ARG A C 1
ATOM 625 O O . ARG A 1 86 ? -10.359 10.112 -3.315 1.00 94.31 86 ARG A O 1
ATOM 632 N N . LEU A 1 87 ? -8.409 9.040 -3.618 1.00 94.69 87 LEU A N 1
ATOM 633 C CA . LEU A 1 87 ? -8.821 7.757 -3.063 1.00 94.69 87 LEU A CA 1
ATOM 634 C C . LEU A 1 87 ? -9.525 7.844 -1.692 1.00 94.69 87 LEU A C 1
ATOM 636 O O . LEU A 1 87 ? -10.566 7.203 -1.545 1.00 94.69 87 LEU A O 1
ATOM 640 N N . PRO A 1 88 ? -9.058 8.641 -0.706 1.00 93.75 88 PRO A N 1
ATOM 641 C CA . PRO A 1 88 ? -9.752 8.772 0.576 1.00 93.75 88 PRO A CA 1
ATOM 642 C C . PRO A 1 88 ? -11.167 9.343 0.434 1.00 93.75 88 PRO A C 1
ATOM 644 O O . PRO A 1 88 ? -12.075 8.911 1.140 1.00 93.75 88 PRO A O 1
ATOM 647 N N . ARG A 1 89 ? -11.365 10.289 -0.494 1.00 92.81 89 ARG A N 1
ATOM 648 C CA . ARG A 1 89 ? -12.676 10.881 -0.785 1.00 92.81 89 ARG A CA 1
ATOM 649 C C . ARG A 1 89 ? -13.609 9.882 -1.451 1.00 92.81 89 ARG A C 1
ATOM 651 O O . ARG A 1 89 ? -14.775 9.780 -1.077 1.00 92.81 89 ARG A O 1
ATOM 658 N N . ASP A 1 90 ? -13.099 9.140 -2.427 1.00 92.44 90 ASP A N 1
ATOM 659 C CA . ASP A 1 90 ? -13.884 8.116 -3.117 1.00 92.44 90 ASP A CA 1
ATOM 660 C C . ASP A 1 90 ? -14.390 7.061 -2.121 1.00 92.44 90 ASP A C 1
ATOM 662 O O . ASP A 1 90 ? -15.541 6.645 -2.182 1.00 92.44 90 ASP A O 1
ATOM 666 N N . ILE A 1 91 ? -13.547 6.660 -1.163 1.00 91.56 91 ILE A N 1
ATOM 667 C CA . ILE A 1 91 ? -13.914 5.678 -0.136 1.00 91.56 91 ILE A CA 1
ATOM 668 C C . ILE A 1 91 ? -14.844 6.289 0.918 1.00 91.56 91 ILE A C 1
ATOM 670 O O . ILE A 1 91 ? -15.755 5.609 1.388 1.00 91.56 91 ILE A O 1
ATOM 674 N N . SER A 1 92 ? -14.650 7.551 1.322 1.00 88.81 92 SER A N 1
ATOM 675 C CA . SER A 1 92 ? -15.499 8.188 2.341 1.00 88.81 92 SER A CA 1
ATOM 676 C C . SER A 1 92 ? -16.938 8.362 1.854 1.00 88.81 92 SER A C 1
ATOM 678 O O . SER A 1 92 ? -17.867 8.070 2.608 1.00 88.81 92 SER A O 1
ATOM 680 N N . THR A 1 93 ? -17.107 8.757 0.590 1.00 86.56 93 THR A N 1
ATOM 681 C CA . THR A 1 93 ? -18.405 9.005 -0.063 1.00 86.56 93 THR A CA 1
ATOM 682 C C . THR A 1 93 ? -19.150 7.739 -0.485 1.00 86.56 93 THR A C 1
ATOM 684 O O . THR A 1 93 ? -20.329 7.820 -0.817 1.00 86.56 93 THR A O 1
ATOM 687 N N . ASP A 1 94 ? -18.508 6.570 -0.438 1.00 82.94 94 ASP A N 1
ATOM 688 C CA . ASP A 1 94 ? -19.175 5.290 -0.672 1.00 82.94 94 ASP A CA 1
ATOM 689 C C . ASP A 1 94 ? -20.129 4.955 0.495 1.00 82.94 94 ASP A C 1
ATOM 691 O O . ASP A 1 94 ? -19.705 4.562 1.592 1.00 82.94 94 ASP A O 1
ATOM 695 N N . GLU A 1 95 ? -21.429 5.164 0.255 1.00 66.44 95 GLU A N 1
ATOM 696 C CA . GLU A 1 95 ? -22.533 4.988 1.211 1.00 66.44 95 GLU A CA 1
ATOM 697 C C . GLU A 1 95 ? -22.869 3.513 1.497 1.00 66.44 95 GLU A C 1
ATOM 699 O O . GLU A 1 95 ? -23.641 3.225 2.410 1.00 66.44 95 GLU A O 1
ATOM 704 N N . GLN A 1 96 ? -22.296 2.557 0.756 1.00 62.97 96 GLN A N 1
ATOM 705 C CA . GLN A 1 96 ? -22.616 1.128 0.895 1.00 62.97 96 GLN A CA 1
ATOM 706 C C . GLN A 1 96 ? -22.136 0.514 2.230 1.00 62.97 96 GLN A C 1
ATOM 708 O O . GLN A 1 96 ? -22.481 -0.625 2.542 1.00 62.97 96 GLN A O 1
ATOM 713 N N . GLN A 1 97 ? -21.321 1.222 3.021 1.00 59.44 97 GLN A N 1
ATOM 714 C CA . GLN A 1 97 ? -20.573 0.661 4.154 1.00 59.44 97 GLN A CA 1
ATOM 715 C C . GLN A 1 97 ? -20.807 1.494 5.426 1.00 59.44 97 GLN A C 1
ATOM 717 O O . GLN A 1 97 ? -20.294 2.601 5.571 1.00 59.44 97 GLN A O 1
ATOM 722 N N . GLY A 1 98 ? -21.613 0.957 6.348 1.00 55.09 98 GLY A N 1
ATOM 723 C CA . GLY A 1 98 ? -22.200 1.644 7.509 1.00 55.09 98 GLY A CA 1
ATOM 724 C C . GLY A 1 98 ? -21.266 2.014 8.675 1.00 55.09 98 GLY A C 1
ATOM 725 O O . GLY A 1 98 ? -21.657 1.842 9.827 1.00 55.09 98 GLY A O 1
ATOM 726 N N . SER A 1 99 ? -20.058 2.531 8.419 1.00 59.12 99 SER A N 1
ATOM 727 C CA . SER A 1 99 ? -19.165 3.078 9.459 1.00 59.12 99 SER A CA 1
ATOM 728 C C . SER A 1 99 ? -18.365 4.313 8.995 1.00 59.12 99 SER A C 1
ATOM 730 O O . SER A 1 99 ? -18.066 4.501 7.815 1.00 59.12 99 SER A O 1
ATOM 732 N N . ALA A 1 100 ? -18.087 5.191 9.967 1.00 70.25 100 ALA A N 1
ATOM 733 C CA . ALA A 1 100 ? -17.896 6.637 9.851 1.00 70.25 100 ALA A CA 1
ATOM 734 C C . ALA A 1 100 ? -16.426 7.085 9.757 1.00 70.25 100 ALA A C 1
ATOM 736 O O . ALA A 1 100 ? -16.017 7.975 10.499 1.00 70.25 100 ALA A O 1
ATOM 737 N N . PHE A 1 101 ? -15.618 6.493 8.871 1.00 84.81 101 PHE A N 1
ATOM 738 C CA . PHE A 1 101 ? -14.329 7.123 8.573 1.00 84.81 101 PHE A CA 1
ATOM 739 C C . PHE A 1 101 ? -14.531 8.357 7.696 1.00 84.81 101 PHE A C 1
ATOM 741 O O . PHE A 1 101 ? -15.044 8.287 6.577 1.00 84.81 101 PHE A O 1
ATOM 748 N N . THR A 1 102 ? -14.093 9.491 8.218 1.00 88.62 102 THR A N 1
ATOM 749 C CA . THR A 1 102 ? -13.986 10.755 7.498 1.00 88.62 102 THR A CA 1
ATOM 750 C C . THR A 1 102 ? -12.865 10.692 6.448 1.00 88.62 102 THR A C 1
ATOM 752 O O . THR A 1 102 ? -11.934 9.889 6.548 1.00 88.62 102 THR A O 1
ATOM 755 N N . GLU A 1 103 ? -12.912 11.561 5.431 1.00 90.94 103 GLU A N 1
ATOM 756 C CA . GLU A 1 103 ? -11.841 11.673 4.419 1.00 90.94 103 GLU A CA 1
ATOM 757 C C . GLU A 1 103 ? -10.438 11.863 5.055 1.00 90.94 103 GLU A C 1
ATOM 759 O O . GLU A 1 103 ? -9.516 11.149 4.653 1.00 90.94 103 GLU A O 1
ATOM 764 N N . PRO A 1 104 ? -10.244 12.710 6.093 1.00 91.06 104 PRO A N 1
ATOM 765 C CA . PRO A 1 104 ? -8.956 12.831 6.786 1.00 91.06 104 PRO A CA 1
ATOM 766 C C . PRO A 1 104 ? -8.503 11.566 7.531 1.00 91.06 104 PRO A C 1
ATOM 768 O O . PRO A 1 104 ? -7.303 11.327 7.657 1.00 91.06 104 PRO A O 1
ATOM 771 N N . GLU A 1 105 ? -9.431 10.756 8.047 1.00 90.62 105 GLU A N 1
ATOM 772 C CA . GLU A 1 105 ? -9.100 9.479 8.693 1.00 90.62 105 GLU A CA 1
ATOM 773 C C . GLU A 1 105 ? -8.605 8.457 7.682 1.00 90.62 105 GLU A C 1
ATOM 775 O O . GLU A 1 105 ? -7.561 7.843 7.892 1.00 90.62 105 GLU A O 1
ATOM 780 N N . LEU A 1 106 ? -9.308 8.326 6.557 1.00 92.50 106 LEU A N 1
ATOM 781 C CA . LEU A 1 106 ? -8.894 7.443 5.471 1.00 92.50 106 LEU A CA 1
ATOM 782 C C . LEU A 1 106 ? -7.549 7.868 4.886 1.00 92.50 106 LEU A C 1
ATOM 784 O O . LEU A 1 106 ? -6.721 7.008 4.605 1.00 92.50 106 LEU A O 1
ATOM 788 N N . LEU A 1 107 ? -7.301 9.175 4.757 1.00 93.69 107 LEU A N 1
ATOM 789 C CA . LEU A 1 107 ? -6.006 9.688 4.318 1.00 93.69 107 LEU A CA 1
ATOM 790 C C . LEU A 1 107 ? -4.879 9.228 5.253 1.00 93.69 107 LEU A C 1
ATOM 792 O O . LEU A 1 107 ? -3.879 8.699 4.776 1.00 93.69 107 LEU A O 1
ATOM 796 N N . ALA A 1 108 ? -5.054 9.390 6.568 1.00 92.94 108 ALA A N 1
ATOM 797 C CA . ALA A 1 108 ? -4.059 8.969 7.554 1.00 92.94 108 ALA A CA 1
ATOM 798 C C . ALA A 1 108 ? -3.846 7.446 7.549 1.00 92.94 108 ALA A C 1
ATOM 800 O O . ALA A 1 108 ? -2.709 6.985 7.611 1.00 92.94 108 ALA A O 1
ATOM 801 N N . ILE A 1 109 ? -4.924 6.664 7.432 1.00 94.31 109 ILE A N 1
ATOM 802 C CA . ILE A 1 109 ? -4.848 5.200 7.342 1.00 94.31 109 ILE A CA 1
ATOM 803 C C . ILE A 1 109 ? -4.064 4.788 6.094 1.00 94.31 109 ILE A C 1
ATOM 805 O O . ILE A 1 109 ? -3.084 4.055 6.208 1.00 94.31 109 ILE A O 1
ATOM 809 N N . ILE A 1 110 ? -4.457 5.282 4.918 1.00 95.38 110 ILE A N 1
ATOM 810 C CA . ILE A 1 110 ? -3.831 4.930 3.639 1.00 95.38 110 ILE A CA 1
ATOM 811 C C . ILE A 1 110 ? -2.349 5.307 3.646 1.00 95.38 110 ILE A C 1
ATOM 813 O O . ILE A 1 110 ? -1.515 4.472 3.305 1.00 95.38 110 ILE A O 1
ATOM 817 N N . GLU A 1 111 ? -2.005 6.522 4.075 1.00 95.25 111 GLU A N 1
ATOM 818 C CA . GLU A 1 111 ? -0.613 6.979 4.166 1.00 95.25 111 GLU A CA 1
ATOM 819 C C . GLU A 1 111 ? 0.215 6.075 5.089 1.00 95.25 111 GLU A C 1
ATOM 821 O O . GLU A 1 111 ? 1.265 5.573 4.679 1.00 95.25 111 GLU A O 1
ATOM 826 N N . SER A 1 112 ? -0.309 5.772 6.281 1.00 95.00 112 SER A N 1
ATOM 827 C CA . SER A 1 112 ? 0.402 4.981 7.289 1.00 95.00 112 SER A CA 1
ATOM 828 C C . SER A 1 112 ? 0.722 3.547 6.855 1.00 95.00 112 SER A C 1
ATOM 830 O O . SER A 1 112 ? 1.603 2.924 7.447 1.00 95.00 112 SER A O 1
ATOM 832 N N . VAL A 1 113 ? 0.040 3.022 5.829 1.00 96.44 113 VAL A N 1
ATOM 833 C CA . VAL A 1 113 ? 0.275 1.677 5.280 1.00 96.44 113 VAL A CA 1
ATOM 834 C C . VAL A 1 113 ? 1.033 1.725 3.959 1.00 96.44 113 VAL A C 1
ATOM 836 O O . VAL A 1 113 ? 2.013 0.999 3.793 1.00 96.44 113 VAL A O 1
ATOM 839 N N . VAL A 1 114 ? 0.620 2.586 3.025 1.00 96.12 114 VAL A N 1
ATOM 840 C CA . VAL A 1 114 ? 1.212 2.662 1.682 1.00 96.12 114 VAL A CA 1
ATOM 841 C C . VAL A 1 114 ? 2.664 3.129 1.747 1.00 96.12 114 VAL A C 1
ATOM 843 O O . VAL A 1 114 ? 3.502 2.573 1.038 1.00 96.12 114 VAL A O 1
ATOM 846 N N . THR A 1 115 ? 3.000 4.092 2.614 1.00 95.19 115 THR A N 1
ATOM 847 C CA . THR A 1 115 ? 4.379 4.589 2.736 1.00 95.19 115 THR A CA 1
ATOM 848 C C . THR A 1 115 ? 5.336 3.486 3.232 1.00 95.19 115 THR A C 1
ATOM 850 O O . THR A 1 115 ? 6.346 3.229 2.563 1.00 95.19 115 THR A O 1
ATOM 853 N N . PRO A 1 116 ? 5.053 2.765 4.341 1.00 95.69 116 PRO A N 1
ATOM 854 C CA . PRO A 1 116 ? 5.885 1.635 4.756 1.00 95.69 116 PRO A CA 1
ATOM 855 C C . PRO A 1 116 ? 5.904 0.475 3.763 1.00 95.69 116 PRO A C 1
ATOM 857 O O . PRO A 1 116 ? 6.966 -0.116 3.580 1.00 95.69 116 P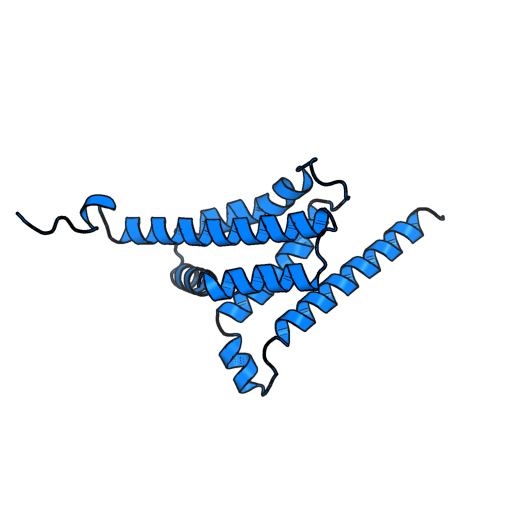RO A O 1
ATOM 860 N N . ALA A 1 117 ? 4.778 0.158 3.117 1.00 96.12 117 ALA A N 1
ATOM 861 C CA . ALA A 1 117 ? 4.710 -0.918 2.129 1.00 96.12 117 ALA A CA 1
ATOM 862 C C . ALA A 1 117 ? 5.583 -0.612 0.903 1.00 96.12 117 ALA A C 1
ATOM 864 O O . ALA A 1 117 ? 6.361 -1.459 0.466 1.00 96.12 117 ALA A O 1
ATOM 865 N N . LEU A 1 118 ? 5.553 0.633 0.411 1.00 95.31 118 LEU A N 1
ATOM 866 C CA . LEU A 1 118 ? 6.444 1.086 -0.654 1.00 95.31 118 LEU A CA 1
ATOM 867 C C . LEU A 1 118 ? 7.913 0.953 -0.234 1.00 95.31 118 LEU A C 1
ATOM 869 O O . LEU A 1 118 ? 8.705 0.369 -0.970 1.00 95.31 118 LEU A O 1
ATOM 873 N N . SER A 1 119 ? 8.281 1.434 0.955 1.00 94.44 119 SER A N 1
ATOM 874 C CA . SER A 1 119 ? 9.653 1.298 1.468 1.00 94.44 119 SER A CA 1
ATOM 875 C C . SER A 1 119 ? 10.090 -0.171 1.567 1.00 94.44 119 SER A C 1
ATOM 877 O O . SER A 1 119 ? 11.161 -0.546 1.080 1.00 94.44 119 SER A O 1
ATOM 879 N N . ALA A 1 120 ? 9.223 -1.028 2.115 1.00 94.81 120 ALA A N 1
ATOM 880 C CA . ALA A 1 120 ? 9.474 -2.458 2.245 1.00 94.81 120 ALA A CA 1
ATOM 881 C C . ALA A 1 120 ? 9.655 -3.144 0.880 1.00 94.81 120 ALA A C 1
ATOM 883 O O . ALA A 1 120 ? 10.552 -3.967 0.725 1.00 94.81 120 ALA A O 1
ATOM 884 N N . SER A 1 121 ? 8.876 -2.750 -0.128 1.00 94.94 121 SER A N 1
ATOM 885 C CA . SER A 1 121 ? 8.970 -3.298 -1.488 1.00 94.94 121 SER A CA 1
ATOM 886 C C . SER A 1 121 ? 10.252 -2.917 -2.240 1.00 94.94 121 SER A C 1
ATOM 888 O O . SER A 1 121 ? 10.622 -3.576 -3.212 1.00 94.94 121 SER A O 1
ATOM 890 N N . LEU A 1 122 ? 10.913 -1.831 -1.824 1.00 94.62 122 LEU A N 1
ATOM 891 C CA . LEU A 1 122 ? 12.112 -1.316 -2.481 1.00 94.62 122 LEU A CA 1
ATOM 892 C C . LEU A 1 122 ? 13.392 -1.910 -1.897 1.00 94.62 122 LEU A C 1
ATOM 894 O O . LEU A 1 122 ? 14.295 -2.250 -2.656 1.00 94.62 122 LEU A O 1
ATOM 898 N N . ILE A 1 123 ? 13.477 -1.967 -0.566 1.00 93.38 123 ILE A N 1
ATOM 899 C CA . ILE A 1 123 ? 14.709 -2.312 0.167 1.00 93.38 123 ILE A CA 1
ATOM 900 C C . ILE A 1 123 ? 14.448 -3.121 1.448 1.00 93.38 123 ILE A C 1
ATOM 902 O O . ILE A 1 123 ? 15.351 -3.300 2.265 1.00 93.38 123 ILE A O 1
ATOM 906 N N . GLY A 1 124 ? 13.203 -3.529 1.703 1.00 91.75 124 GLY A N 1
ATOM 907 C CA . GLY A 1 124 ? 12.787 -4.058 3.002 1.00 91.75 124 GLY A CA 1
ATOM 908 C C . GLY A 1 124 ? 13.446 -5.381 3.362 1.00 91.75 124 GLY A C 1
ATOM 909 O O . GLY A 1 124 ? 13.889 -5.539 4.497 1.00 91.75 124 GLY A O 1
ATOM 910 N N . ALA A 1 125 ? 13.536 -6.316 2.415 1.00 91.12 125 ALA A N 1
ATOM 911 C CA . ALA A 1 125 ? 14.104 -7.638 2.665 1.00 91.12 125 ALA A CA 1
ATOM 912 C C . ALA A 1 125 ? 15.592 -7.546 3.036 1.00 91.12 125 ALA A C 1
ATOM 914 O O . ALA A 1 125 ? 16.014 -8.071 4.068 1.00 91.12 125 ALA A O 1
ATOM 915 N N . GLU A 1 126 ? 16.370 -6.811 2.243 1.00 93.38 126 GLU A N 1
ATOM 916 C CA . GLU A 1 126 ? 17.799 -6.598 2.453 1.00 93.38 126 GLU A CA 1
ATOM 917 C C . GLU A 1 126 ? 18.064 -5.815 3.744 1.00 93.38 126 GLU A C 1
ATOM 919 O O . GLU A 1 126 ? 18.991 -6.139 4.488 1.00 93.38 126 GLU A O 1
ATOM 924 N N . LEU A 1 127 ? 17.232 -4.814 4.050 1.00 93.75 127 LEU A N 1
ATOM 925 C CA . LEU A 1 127 ? 17.355 -4.027 5.275 1.00 93.75 127 LEU A CA 1
ATOM 926 C C . LEU A 1 127 ? 17.051 -4.863 6.525 1.00 93.75 127 LEU A C 1
ATOM 928 O O . LEU A 1 127 ? 17.793 -4.786 7.503 1.00 93.75 127 LEU A O 1
ATOM 932 N N . LEU A 1 128 ? 15.988 -5.674 6.510 1.00 95.00 128 LEU A N 1
ATOM 933 C CA . LEU A 1 128 ? 15.661 -6.565 7.628 1.00 95.00 128 LEU A CA 1
ATOM 934 C C . LEU A 1 128 ? 16.756 -7.608 7.845 1.00 95.00 128 LEU A C 1
ATOM 936 O O . LEU A 1 128 ? 17.172 -7.821 8.985 1.00 95.00 128 LEU A O 1
ATOM 940 N N . GLN A 1 129 ? 17.278 -8.186 6.761 1.00 94.81 129 GLN A N 1
ATOM 941 C CA . GLN A 1 129 ? 18.397 -9.118 6.820 1.00 94.81 129 GLN A CA 1
ATOM 942 C C . GLN A 1 129 ? 19.647 -8.459 7.418 1.00 94.81 129 GLN A C 1
ATOM 944 O O . GLN A 1 129 ? 20.255 -9.016 8.329 1.00 94.81 129 GLN A O 1
ATOM 949 N N . ALA A 1 130 ? 20.011 -7.257 6.960 1.00 96.44 130 ALA A N 1
ATOM 950 C CA . ALA A 1 130 ? 21.171 -6.525 7.470 1.00 96.44 130 ALA A CA 1
ATOM 951 C C . ALA A 1 130 ? 21.055 -6.191 8.968 1.00 96.44 130 ALA A C 1
ATOM 953 O O . ALA A 1 130 ? 22.063 -6.117 9.672 1.00 96.44 130 ALA A O 1
ATOM 954 N N . LEU A 1 131 ? 19.829 -6.003 9.460 1.00 95.88 131 LEU A N 1
ATOM 955 C CA . LEU A 1 131 ? 19.533 -5.703 10.859 1.00 95.88 131 LEU A CA 1
ATOM 956 C C . LEU A 1 131 ? 19.260 -6.953 11.716 1.00 95.88 131 LEU A C 1
ATOM 958 O O . LEU A 1 131 ? 18.995 -6.803 12.908 1.00 95.88 131 LEU A O 1
ATOM 962 N N . ASN A 1 132 ? 19.338 -8.165 11.149 1.00 95.81 132 ASN A N 1
ATOM 963 C CA . ASN A 1 132 ? 18.964 -9.430 11.801 1.00 95.81 132 ASN A CA 1
ATOM 964 C C . ASN A 1 132 ? 17.555 -9.391 12.421 1.00 95.81 132 ASN A C 1
ATOM 966 O O . ASN A 1 132 ? 17.341 -9.831 13.551 1.00 95.81 132 ASN A O 1
ATOM 970 N N . LEU A 1 133 ? 16.601 -8.811 11.692 1.00 95.31 133 LEU A N 1
ATOM 971 C CA . LEU A 1 133 ? 15.202 -8.733 12.099 1.00 95.31 133 LEU A CA 1
ATOM 972 C C . LEU A 1 133 ? 14.371 -9.812 11.405 1.00 95.31 133 LEU A C 1
ATOM 974 O O . LEU A 1 133 ? 14.615 -10.157 10.250 1.00 95.31 133 LEU A O 1
ATOM 978 N N . GLU A 1 134 ? 13.344 -10.293 12.106 1.00 94.44 134 GLU A N 1
ATOM 979 C CA . GLU A 1 134 ? 12.422 -11.297 11.578 1.00 94.44 134 GLU A CA 1
ATOM 980 C C . GLU A 1 134 ? 11.618 -10.766 10.377 1.00 94.44 134 GLU A C 1
ATOM 982 O O . GLU A 1 134 ? 11.204 -9.589 10.380 1.00 94.44 134 GLU A O 1
ATOM 987 N N . PRO A 1 135 ? 11.306 -11.635 9.392 1.00 79.75 135 PRO A N 1
ATOM 988 C CA . PRO A 1 135 ? 10.304 -11.351 8.371 1.00 79.75 135 PRO A CA 1
ATOM 989 C C . PRO A 1 135 ? 9.000 -10.871 9.028 1.00 79.75 135 PRO A C 1
ATOM 991 O O . PRO A 1 135 ? 8.643 -11.312 10.117 1.00 79.75 135 PRO A O 1
ATOM 994 N N . PHE A 1 136 ? 8.288 -9.935 8.399 1.00 89.38 136 PHE A N 1
ATOM 995 C CA . PHE A 1 136 ? 7.038 -9.335 8.908 1.00 89.38 136 PHE A CA 1
ATOM 996 C C . PHE A 1 136 ? 7.153 -8.361 10.095 1.00 89.38 136 PHE A C 1
ATOM 998 O O . PHE A 1 136 ? 6.148 -7.748 10.462 1.00 89.38 136 PHE A O 1
ATOM 1005 N N . THR A 1 137 ? 8.348 -8.105 10.644 1.00 93.88 137 THR A N 1
ATOM 1006 C CA . THR A 1 137 ? 8.536 -7.099 11.717 1.00 93.88 137 THR A CA 1
ATOM 1007 C C . THR A 1 137 ? 7.945 -5.728 11.350 1.00 93.88 137 THR A C 1
ATOM 1009 O O . THR A 1 137 ? 7.352 -5.049 12.193 1.00 93.88 137 THR A O 1
ATOM 1012 N N . ILE A 1 138 ? 8.078 -5.316 10.084 1.00 94.25 138 ILE A N 1
ATOM 1013 C CA . ILE A 1 138 ? 7.526 -4.048 9.583 1.00 94.25 138 ILE A CA 1
ATOM 1014 C C . ILE A 1 138 ? 5.996 -4.094 9.599 1.00 94.25 138 ILE A C 1
ATOM 1016 O O . ILE A 1 138 ? 5.382 -3.195 10.171 1.00 94.25 138 ILE A O 1
ATOM 1020 N N . ARG A 1 139 ? 5.387 -5.156 9.054 1.00 95.88 139 ARG A N 1
ATOM 1021 C CA . ARG A 1 139 ? 3.926 -5.322 9.010 1.00 95.88 139 ARG A CA 1
ATOM 1022 C C . ARG A 1 139 ? 3.316 -5.259 10.408 1.00 95.88 139 ARG A C 1
ATOM 1024 O O . ARG A 1 139 ? 2.432 -4.448 10.667 1.00 95.88 139 ARG A O 1
ATOM 1031 N N . GLN A 1 140 ? 3.880 -6.009 11.356 1.00 96.19 140 GLN A N 1
ATOM 1032 C CA . GLN A 1 140 ? 3.421 -6.003 12.748 1.00 96.19 140 GLN A CA 1
ATOM 1033 C C . GLN A 1 140 ? 3.520 -4.617 13.398 1.00 96.19 140 GLN A C 1
ATOM 1035 O O . GLN A 1 140 ? 2.637 -4.215 14.159 1.00 96.19 140 GLN A O 1
ATOM 1040 N N . ARG A 1 141 ? 4.593 -3.869 13.111 1.00 95.06 141 ARG A N 1
ATOM 1041 C CA . ARG A 1 141 ? 4.774 -2.510 13.632 1.00 95.06 141 ARG A CA 1
ATOM 1042 C C . ARG A 1 141 ? 3.732 -1.552 13.060 1.00 95.06 141 ARG A C 1
ATOM 1044 O O . ARG A 1 141 ? 3.154 -0.780 13.822 1.00 95.06 141 ARG A O 1
ATOM 1051 N N . VAL A 1 142 ? 3.486 -1.612 11.754 1.00 97.06 142 VAL A N 1
ATOM 1052 C CA . VAL A 1 142 ? 2.485 -0.774 11.080 1.00 97.06 142 VAL A CA 1
ATOM 1053 C C . VAL A 1 142 ? 1.084 -1.084 11.610 1.00 97.06 142 VAL A C 1
ATOM 1055 O O . VAL A 1 142 ? 0.392 -0.163 12.037 1.00 97.06 142 VAL A O 1
ATOM 1058 N N . ALA A 1 143 ? 0.707 -2.363 11.698 1.00 96.69 143 ALA A N 1
ATOM 1059 C CA . ALA A 1 143 ? -0.595 -2.787 12.217 1.00 96.69 143 ALA A CA 1
ATOM 1060 C C . ALA A 1 143 ? -0.822 -2.312 13.661 1.00 96.69 143 ALA A C 1
ATOM 1062 O O . ALA A 1 143 ? -1.866 -1.749 13.990 1.00 96.69 143 ALA A O 1
ATOM 1063 N N . ARG A 1 144 ? 0.195 -2.456 14.523 1.00 95.00 144 ARG A N 1
ATOM 1064 C CA . ARG A 1 144 ? 0.140 -1.957 15.903 1.00 95.00 144 ARG A CA 1
ATOM 1065 C C . ARG A 1 144 ? -0.040 -0.442 15.951 1.00 95.00 144 ARG A C 1
ATOM 1067 O O . ARG A 1 144 ? -0.858 0.044 16.726 1.00 95.00 144 ARG A O 1
ATOM 1074 N N . ASN A 1 145 ? 0.719 0.301 15.147 1.00 93.50 145 ASN A N 1
ATOM 1075 C CA . ASN A 1 145 ? 0.618 1.757 15.103 1.00 93.50 145 ASN A CA 1
ATOM 1076 C C . ASN A 1 145 ? -0.777 2.199 14.654 1.00 93.50 145 ASN A C 1
ATOM 1078 O O . ASN A 1 145 ? -1.356 3.079 15.287 1.00 93.50 145 ASN A O 1
ATOM 1082 N N . LEU A 1 146 ? -1.337 1.567 13.622 1.00 93.00 146 LEU A N 1
ATOM 1083 C CA . LEU A 1 146 ? -2.702 1.821 13.164 1.00 93.00 146 LEU A CA 1
ATOM 1084 C C . LEU A 1 146 ? -3.737 1.591 14.270 1.00 93.00 146 LEU A C 1
ATOM 1086 O O . LEU A 1 146 ? -4.540 2.481 14.557 1.00 93.00 146 LEU A O 1
ATOM 1090 N N . ALA A 1 147 ? -3.672 0.440 14.942 1.00 91.38 147 ALA A N 1
ATOM 1091 C CA . ALA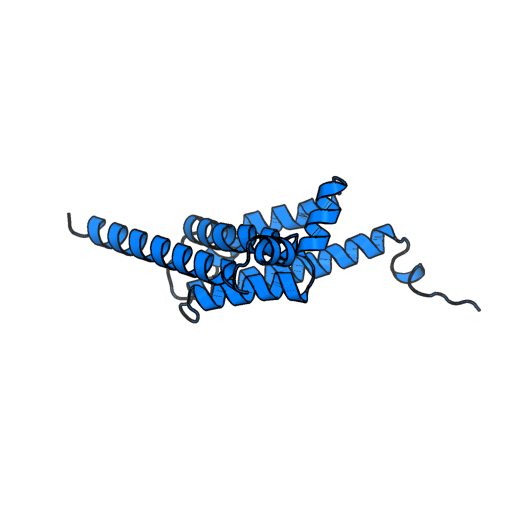 A 1 147 ? -4.593 0.106 16.025 1.00 91.38 147 ALA A CA 1
ATOM 1092 C C . ALA A 1 147 ? -4.506 1.116 17.184 1.00 91.38 147 ALA A C 1
ATOM 1094 O O . ALA A 1 147 ? -5.526 1.539 17.730 1.00 91.38 147 ALA A O 1
ATOM 1095 N N . VAL A 1 148 ? -3.296 1.563 17.542 1.00 88.81 148 VAL A N 1
ATOM 1096 C CA . VAL A 1 148 ? -3.091 2.585 18.583 1.00 88.81 148 VAL A CA 1
ATOM 1097 C C . VAL A 1 148 ? -3.712 3.925 18.185 1.00 88.81 148 VAL A C 1
ATOM 1099 O O . VAL A 1 148 ? -4.446 4.506 18.985 1.00 88.81 148 VAL A O 1
ATOM 1102 N N . HIS A 1 149 ? -3.471 4.403 16.960 1.00 82.81 149 HIS A N 1
ATOM 1103 C CA . HIS A 1 149 ? -4.032 5.675 16.488 1.00 82.81 149 HIS A CA 1
ATOM 1104 C C . HIS A 1 149 ? -5.560 5.636 16.434 1.00 82.81 149 HIS A C 1
ATOM 1106 O O . HIS A 1 149 ? -6.216 6.606 16.818 1.00 82.81 149 HIS A O 1
ATOM 1112 N N . ARG A 1 150 ? -6.139 4.501 16.028 1.00 78.75 150 ARG A N 1
ATOM 1113 C CA . ARG A 1 150 ? -7.589 4.302 16.054 1.00 78.75 150 ARG A CA 1
ATOM 1114 C C . ARG A 1 150 ? -8.136 4.344 17.482 1.00 78.75 150 ARG A C 1
ATOM 1116 O O . ARG A 1 150 ? -9.110 5.047 17.742 1.00 78.75 150 ARG A O 1
ATOM 1123 N N . ASN A 1 151 ? -7.487 3.657 18.422 1.00 77.69 151 ASN A N 1
ATOM 1124 C CA . ASN A 1 151 ? -7.915 3.620 19.821 1.00 77.69 151 ASN A CA 1
ATOM 1125 C C . ASN A 1 151 ? -7.838 4.996 20.503 1.00 77.69 151 ASN A C 1
ATOM 1127 O O . ASN A 1 151 ? -8.772 5.363 21.213 1.00 77.69 151 ASN A O 1
ATOM 1131 N N . MET A 1 152 ? -6.778 5.779 20.262 1.00 72.62 152 MET A N 1
ATOM 1132 C CA . MET A 1 152 ? -6.659 7.144 20.802 1.00 72.62 152 MET A CA 1
ATOM 1133 C C . MET A 1 152 ? -7.809 8.043 20.331 1.00 72.62 152 MET A C 1
ATOM 1135 O O . MET A 1 152 ? -8.426 8.729 21.144 1.00 72.62 152 MET A O 1
ATOM 1139 N N . ARG A 1 153 ? -8.173 7.973 19.047 1.00 69.62 153 ARG A N 1
ATOM 1140 C CA . ARG A 1 153 ? -9.274 8.774 18.489 1.00 69.62 153 ARG A CA 1
ATOM 1141 C C . ARG A 1 153 ? -10.649 8.351 18.997 1.00 69.62 153 ARG A C 1
ATOM 1143 O O . ARG A 1 153 ? -11.498 9.198 19.271 1.00 69.62 153 ARG A O 1
ATOM 1150 N N . VAL A 1 154 ? -10.876 7.049 19.187 1.00 67.06 154 VAL A N 1
ATOM 1151 C CA . VAL A 1 154 ? -12.115 6.559 19.814 1.00 67.06 154 VAL A CA 1
ATOM 1152 C C . VAL A 1 154 ? -12.258 7.119 21.236 1.00 67.06 154 VAL A C 1
ATOM 1154 O O . VAL A 1 154 ? -13.361 7.498 21.629 1.00 67.06 154 VAL A O 1
ATOM 1157 N N . VAL A 1 155 ? -11.164 7.230 21.995 1.00 64.44 155 VAL A N 1
ATOM 1158 C CA . VAL A 1 155 ? -11.174 7.831 23.340 1.00 64.44 155 VAL A CA 1
ATOM 1159 C C . VAL A 1 155 ? -11.475 9.336 23.288 1.00 64.44 155 VAL A C 1
ATOM 1161 O O . VAL A 1 155 ? -12.326 9.796 24.048 1.00 64.44 155 VAL A O 1
ATOM 1164 N N . GLU A 1 156 ? -10.867 10.088 22.366 1.00 63.25 156 GLU A N 1
ATOM 1165 C CA . GLU A 1 156 ? -11.138 11.526 22.181 1.00 63.25 156 GLU A CA 1
ATOM 1166 C C . GLU A 1 156 ? -12.602 11.805 21.794 1.00 63.25 156 GLU A C 1
ATOM 1168 O O . GLU A 1 156 ? -13.242 12.685 22.373 1.00 63.25 156 GLU A O 1
ATOM 1173 N N . SER A 1 157 ? -13.176 11.007 20.884 1.00 59.81 157 SER A N 1
ATOM 1174 C CA . SER A 1 157 ? -14.581 11.155 20.466 1.00 59.81 157 SER A CA 1
ATOM 1175 C C . SER A 1 157 ? -15.582 10.904 21.605 1.00 59.81 157 SER A C 1
ATOM 1177 O O . SER A 1 157 ? -16.587 11.606 21.710 1.00 59.81 157 SER A O 1
ATOM 1179 N N . LYS A 1 158 ? -15.295 9.951 22.506 1.00 60.84 158 LYS A N 1
ATOM 1180 C CA . LYS A 1 158 ? -16.131 9.670 23.687 1.00 60.84 158 LYS A CA 1
ATOM 1181 C C . LYS A 1 158 ? -15.994 10.742 24.772 1.00 60.84 158 LYS A C 1
ATOM 1183 O O . LYS A 1 158 ? -16.968 11.008 25.469 1.00 60.84 158 LYS A O 1
ATOM 1188 N N . GLY A 1 159 ? -14.822 11.367 24.901 1.00 58.44 159 GLY A N 1
ATOM 1189 C CA . GLY A 1 159 ? -14.579 12.456 25.853 1.00 58.44 159 GLY A CA 1
ATOM 1190 C C . GLY A 1 159 ? -15.310 13.758 25.509 1.00 58.44 159 GLY A C 1
ATOM 1191 O O . GLY A 1 159 ? -15.719 14.477 26.413 1.00 58.44 159 GLY A O 1
ATOM 1192 N N . SER A 1 160 ? -15.539 14.039 24.221 1.00 54.78 160 SER A N 1
ATOM 1193 C CA . SER A 1 160 ? -16.213 15.269 23.771 1.00 54.78 160 SER A CA 1
ATOM 1194 C C . SER A 1 160 ? -17.745 15.256 23.906 1.00 54.78 160 SER A C 1
ATOM 1196 O O . SER A 1 160 ? -18.360 16.311 23.787 1.00 54.78 160 SER A O 1
ATOM 1198 N N . VAL A 1 161 ? -18.376 14.096 24.119 1.00 55.97 161 VAL A N 1
ATOM 1199 C CA . VAL A 1 161 ? -19.848 13.958 24.227 1.00 55.97 161 VAL A CA 1
ATOM 1200 C C . VAL A 1 161 ? -20.326 13.990 25.693 1.00 55.97 161 VAL A C 1
ATOM 1202 O O . VAL A 1 161 ? -21.524 14.039 25.957 1.00 55.97 161 VAL A O 1
ATOM 1205 N N . GLY A 1 162 ? -19.401 13.981 26.658 1.00 52.06 162 GLY A N 1
ATOM 1206 C CA . GLY A 1 162 ? -19.694 13.924 28.097 1.00 52.06 162 GLY A CA 1
ATOM 1207 C C . GLY A 1 162 ? -19.400 15.200 28.896 1.00 52.06 162 GLY A C 1
ATOM 1208 O O . GLY A 1 162 ? -19.308 15.098 30.119 1.00 52.06 162 GLY A O 1
ATOM 1209 N N . GLY A 1 163 ? -19.206 16.351 28.239 1.00 41.88 163 GLY A N 1
ATOM 1210 C CA . GLY A 1 163 ? -18.884 17.644 28.865 1.00 41.88 163 GLY A CA 1
ATOM 1211 C C . GLY A 1 163 ? -19.964 18.696 28.671 1.00 41.88 163 GLY A C 1
ATOM 1212 O O . GLY A 1 163 ? -20.543 18.733 27.563 1.00 41.88 163 GLY A O 1
#

Sequence (163 aa):
MTHGSITHHFGTAANLQAAVADVLIEQLLAGVRSGAGALKAGTIDEAALVDLVFDVFEETGVGRLIGFLAAFGSPLLRPLFEKLARLPRDISTDEQQGSAFTEPELLAIIESVVTPALSASLIGAELLQALNLEPFTIRQRVARNLAVHRNMRVVESKGSVGG

Secondary structure (DSSP, 8-state):
-----SHHHHSSHHHHHHHHHHHHHHHHHHHHHHHHHHHHTTSS-HHHHHHHHHHHHHHH-HHHHHHHHHHTT-GGGHHHHHHHHHHHHHHHS-TTS-S---HHHHHHHHHHHHHHHHHHHHHHHHHHHHTTPPTTHHHHHHHHHHHHHHHHHHHHHHHTT--

Foldseek 3Di:
DDPPDDCVVQVDPVSVLLVLLVVLLVLLLVQLLVLLLCVQLVVDALLVSLCSNLCSCQVSVNLVVVVVCVVVVHPSCVVSVVSLLCSLVVSQPPPPGPGHDDSVNSNVSSCLRNVLSSVCSHCVVVVCVVVVHDPCPSSVVSSVVNVVVVVVVVVVVVVVVPD